Protein AF-A0A0S2FHZ7-F1 (afdb_monomer_lite)

Sequence (71 aa):
MLFVGNYDAASKTYTLKGELGVPYQSYSKEDEFKIDEITRIVDRNHFVVEWYDIVEGKSVPAMRIEYERIN

Radius of gyration: 14.36 Å; chains: 1; bounding box: 26×28×42 Å

Organism: Lysobacter antibioticus (NCBI:txid84531)

Structure (mmCIF, N/CA/C/O backbone):
data_AF-A0A0S2FHZ7-F1
#
_entry.id   AF-A0A0S2FHZ7-F1
#
loop_
_atom_site.group_PDB
_atom_site.id
_atom_site.type_symbol
_atom_site.label_atom_id
_atom_site.label_alt_id
_atom_site.label_comp_id
_atom_site.label_asym_id
_atom_site.label_entity_id
_atom_site.label_seq_id
_atom_site.pdbx_PDB_ins_code
_atom_site.Cartn_x
_atom_site.Cartn_y
_atom_site.Cartn_z
_atom_site.occupancy
_atom_site.B_iso_or_equiv
_atom_site.auth_seq_id
_atom_site.auth_comp_id
_atom_site.auth_asym_id
_atom_site.auth_atom_id
_atom_site.pdbx_PDB_model_num
ATOM 1 N N . MET A 1 1 ? -6.615 3.700 -17.567 1.00 59.75 1 MET A N 1
ATOM 2 C CA . MET A 1 1 ? -6.256 3.372 -16.178 1.00 59.75 1 MET A CA 1
ATOM 3 C C . MET A 1 1 ? -6.971 2.083 -15.821 1.00 59.75 1 MET A C 1
ATOM 5 O O . MET A 1 1 ? -8.198 2.077 -15.787 1.00 59.75 1 MET A O 1
ATOM 9 N N . LEU A 1 2 ? -6.221 0.990 -15.703 1.00 64.25 2 LEU A N 1
ATOM 10 C CA . LEU A 1 2 ? -6.738 -0.323 -15.320 1.00 64.25 2 LEU A CA 1
ATOM 11 C C . LEU A 1 2 ? -6.221 -0.611 -13.909 1.00 64.25 2 LEU A C 1
ATOM 13 O O . LEU A 1 2 ? -5.017 -0.520 -13.678 1.00 64.25 2 LEU A O 1
ATOM 17 N N . PHE A 1 3 ? -7.121 -0.934 -12.985 1.00 74.75 3 PHE A N 1
ATOM 18 C CA . PHE A 1 3 ? -6.767 -1.326 -11.626 1.00 74.75 3 PHE A CA 1
ATOM 19 C C . PHE A 1 3 ? -7.341 -2.697 -11.311 1.00 74.75 3 PHE A C 1
ATOM 21 O O . PHE A 1 3 ? -8.496 -2.977 -11.632 1.00 74.75 3 PHE A O 1
ATOM 28 N N . VAL A 1 4 ? -6.548 -3.526 -10.642 1.00 83.62 4 VAL A N 1
ATOM 29 C CA . VAL A 1 4 ? -7.000 -4.789 -10.061 1.00 83.62 4 VAL A CA 1
ATOM 30 C C . VAL A 1 4 ? -6.809 -4.698 -8.556 1.00 83.62 4 VAL A C 1
ATOM 32 O O . VAL A 1 4 ? -5.701 -4.465 -8.077 1.00 83.62 4 VAL A O 1
ATOM 35 N N . GLY A 1 5 ? -7.906 -4.851 -7.819 1.00 88.31 5 GLY A N 1
ATOM 36 C CA . GLY A 1 5 ? -7.920 -4.811 -6.362 1.00 88.31 5 GLY A CA 1
ATOM 37 C C . GLY A 1 5 ? -8.213 -6.179 -5.756 1.00 88.31 5 GLY A C 1
ATOM 38 O O . GLY A 1 5 ? -9.005 -6.941 -6.309 1.00 88.31 5 GLY A O 1
ATOM 39 N N . ASN A 1 6 ? -7.619 -6.470 -4.601 1.00 93.31 6 ASN A N 1
ATOM 40 C CA . ASN A 1 6 ? -7.987 -7.604 -3.755 1.00 93.31 6 ASN A CA 1
ATOM 41 C C . ASN A 1 6 ? -8.073 -7.177 -2.285 1.00 93.31 6 ASN A C 1
ATOM 43 O O . ASN A 1 6 ? -7.267 -6.367 -1.829 1.00 93.31 6 ASN A O 1
ATOM 47 N N . TYR A 1 7 ? -9.027 -7.747 -1.548 1.00 92.88 7 TYR A N 1
ATOM 48 C CA . TYR A 1 7 ? -9.154 -7.562 -0.105 1.00 92.88 7 TYR A CA 1
ATOM 49 C C . TYR A 1 7 ? -8.770 -8.839 0.637 1.00 92.88 7 TYR A C 1
ATOM 51 O O . TYR A 1 7 ? -9.320 -9.905 0.362 1.00 92.88 7 TYR A O 1
ATOM 59 N N . ASP A 1 8 ? -7.873 -8.717 1.610 1.00 93.75 8 ASP A N 1
ATOM 60 C CA . ASP A 1 8 ? -7.598 -9.750 2.603 1.00 93.75 8 ASP A CA 1
ATOM 61 C C . ASP A 1 8 ? -8.265 -9.374 3.933 1.00 93.75 8 ASP A C 1
ATOM 63 O O . ASP A 1 8 ? -7.884 -8.413 4.609 1.00 93.75 8 ASP A O 1
ATOM 67 N N . ALA A 1 9 ? -9.275 -10.155 4.320 1.00 92.50 9 ALA A N 1
ATOM 68 C CA . ALA A 1 9 ? -10.005 -9.959 5.566 1.00 92.50 9 ALA A CA 1
ATOM 69 C C . ALA A 1 9 ? -9.179 -10.318 6.815 1.00 92.50 9 ALA A C 1
ATOM 71 O O . ALA A 1 9 ? -9.426 -9.744 7.877 1.00 92.50 9 ALA A O 1
ATOM 72 N N . ALA A 1 10 ? -8.208 -11.235 6.712 1.00 93.06 10 ALA A N 1
ATOM 73 C CA . ALA A 1 10 ? -7.373 -11.641 7.842 1.00 93.06 10 ALA A CA 1
ATOM 74 C C . ALA A 1 10 ? -6.420 -10.513 8.252 1.00 93.06 10 ALA A C 1
ATOM 76 O O . ALA A 1 10 ? -6.264 -10.232 9.441 1.00 93.06 10 ALA A O 1
ATOM 77 N N . SER A 1 11 ? -5.833 -9.826 7.269 1.00 90.56 11 SER A N 1
ATOM 78 C CA . SER A 1 11 ? -4.945 -8.683 7.500 1.00 90.56 11 SER A CA 1
ATOM 79 C C . SER A 1 11 ? -5.661 -7.326 7.486 1.00 90.56 11 SER A C 1
ATOM 81 O O . SER A 1 11 ? -5.046 -6.315 7.822 1.00 90.56 11 SER A O 1
ATOM 83 N N . LYS A 1 12 ? -6.947 -7.291 7.105 1.00 93.25 12 LYS A N 1
ATOM 84 C CA . LYS A 1 12 ? -7.734 -6.070 6.852 1.00 93.25 12 LYS A CA 1
ATOM 85 C C . LYS A 1 12 ? -7.050 -5.130 5.852 1.00 93.25 12 LYS A C 1
ATOM 87 O O . LYS A 1 12 ? -7.032 -3.910 6.040 1.00 93.25 12 LYS A O 1
ATOM 92 N N . THR A 1 13 ? -6.510 -5.706 4.784 1.00 94.12 13 THR A N 1
ATOM 93 C CA . THR A 1 13 ? -5.727 -4.982 3.780 1.00 94.12 13 THR A CA 1
ATOM 94 C C . THR A 1 13 ? -6.413 -5.034 2.425 1.00 94.12 13 THR A C 1
ATOM 96 O O . THR A 1 13 ? -6.756 -6.107 1.938 1.00 94.12 13 THR A O 1
ATOM 99 N N . TYR A 1 14 ? -6.575 -3.875 1.797 1.00 92.56 14 TYR A N 1
ATOM 100 C CA . TYR A 1 14 ? -6.851 -3.752 0.373 1.00 92.56 14 TYR A CA 1
ATOM 101 C C . TYR A 1 14 ? -5.531 -3.534 -0.361 1.00 92.56 14 TYR A C 1
ATOM 103 O O . TYR A 1 14 ? -4.768 -2.637 -0.012 1.00 92.56 14 TYR A O 1
ATOM 111 N N . THR A 1 15 ? -5.265 -4.341 -1.379 1.00 91.81 15 THR A N 1
ATOM 112 C CA . THR A 1 15 ? -4.142 -4.136 -2.296 1.00 91.81 15 THR A CA 1
ATOM 113 C C . THR A 1 15 ? -4.697 -3.803 -3.661 1.00 91.81 15 THR A C 1
ATOM 115 O O . THR A 1 15 ? -5.492 -4.569 -4.205 1.00 91.81 15 THR A O 1
ATOM 118 N N . LEU A 1 16 ? -4.269 -2.678 -4.212 1.00 89.94 16 LEU A N 1
ATOM 119 C CA . LEU A 1 16 ? -4.640 -2.205 -5.530 1.00 89.94 16 LEU A CA 1
ATOM 120 C C . LEU A 1 16 ? -3.386 -2.137 -6.395 1.00 89.94 16 LEU A C 1
ATOM 122 O O . LEU A 1 16 ? -2.395 -1.520 -6.028 1.00 89.94 16 LEU A O 1
ATOM 126 N N . LYS A 1 17 ? -3.431 -2.802 -7.545 1.00 88.31 17 LYS A N 1
ATOM 127 C CA . LYS A 1 17 ? -2.360 -2.787 -8.541 1.00 88.31 17 LYS A CA 1
ATOM 128 C C . LYS A 1 17 ? -2.841 -2.052 -9.766 1.00 88.31 17 LYS A C 1
ATOM 130 O O . LYS A 1 17 ? -3.960 -2.303 -10.220 1.00 88.31 17 LYS A O 1
ATOM 135 N N . GLY A 1 18 ? -2.018 -1.156 -10.287 1.00 83.75 18 GLY A N 1
ATOM 136 C CA . GLY A 1 18 ? -2.443 -0.244 -11.335 1.00 83.75 18 GLY A CA 1
ATOM 137 C C . GLY A 1 18 ? -1.390 0.060 -12.370 1.00 83.75 18 GLY A C 1
ATOM 138 O O . GLY A 1 18 ? -0.204 0.138 -12.066 1.00 83.75 18 GLY A O 1
ATOM 139 N N . GLU A 1 19 ? -1.869 0.308 -13.582 1.00 81.38 19 GLU A N 1
ATOM 140 C CA . GLU A 1 19 ? -1.135 1.033 -14.613 1.00 81.38 19 GLU A CA 1
ATOM 141 C C . GLU A 1 19 ? -1.773 2.421 -14.747 1.00 81.38 19 GLU A C 1
ATOM 143 O O . GLU A 1 19 ? -2.921 2.583 -15.199 1.00 81.38 19 GLU A O 1
ATOM 148 N N . LEU A 1 20 ? -1.037 3.430 -14.281 1.00 70.94 20 LEU A N 1
ATOM 149 C CA . LEU A 1 20 ? -1.385 4.830 -14.443 1.00 70.94 20 LEU A CA 1
ATOM 150 C C . LEU A 1 20 ? -0.826 5.311 -15.781 1.00 70.94 20 LEU A C 1
ATOM 152 O O . LEU A 1 20 ? 0.383 5.334 -15.999 1.00 70.94 20 LEU A O 1
ATOM 156 N N . GLY A 1 21 ? -1.719 5.730 -16.677 1.00 64.94 21 GLY A N 1
ATOM 157 C CA . GLY A 1 21 ? -1.300 6.530 -17.824 1.00 64.94 21 GLY A CA 1
ATOM 158 C C . GLY A 1 21 ? -0.829 7.894 -17.328 1.00 64.94 21 GLY A C 1
ATOM 159 O O . GLY A 1 21 ? -1.434 8.453 -16.412 1.00 64.94 21 GLY A O 1
ATOM 160 N N . VAL A 1 22 ? 0.232 8.436 -17.919 1.00 59.56 22 VAL A N 1
ATOM 161 C CA . VAL A 1 22 ? 0.780 9.732 -17.504 1.00 59.56 22 VAL A CA 1
ATOM 162 C C . VAL A 1 22 ? -0.236 10.846 -17.785 1.00 59.56 22 VAL A C 1
ATOM 164 O O . VAL A 1 22 ? -0.629 11.032 -18.939 1.00 59.56 22 VAL A O 1
ATOM 167 N N . PRO A 1 23 ? -0.687 11.609 -16.769 1.00 52.09 23 PRO A N 1
ATOM 168 C CA . PRO A 1 23 ? -1.648 12.691 -16.976 1.00 52.09 23 PRO A CA 1
ATOM 169 C C . PRO A 1 23 ? -0.992 13.977 -17.503 1.00 52.09 23 PRO A C 1
ATOM 171 O O . PRO A 1 23 ? -1.694 14.921 -17.863 1.00 52.09 23 PRO A O 1
ATOM 174 N N . TYR A 1 24 ? 0.342 14.035 -17.558 1.00 49.06 24 TYR A N 1
ATOM 175 C CA . TYR A 1 24 ? 1.088 15.224 -17.953 1.00 49.06 24 TYR A CA 1
ATOM 176 C C . TYR A 1 24 ? 1.633 15.100 -19.374 1.00 49.06 24 TYR A C 1
ATOM 178 O O . TYR A 1 24 ? 2.390 14.186 -19.684 1.00 49.06 24 TYR A O 1
ATOM 186 N N . GLN A 1 25 ? 1.308 16.093 -20.208 1.00 48.72 25 GLN A N 1
ATOM 187 C CA . GLN A 1 25 ? 1.781 16.271 -21.591 1.00 48.72 25 GLN A CA 1
ATOM 188 C C . GLN A 1 25 ? 3.318 16.312 -21.751 1.00 48.72 25 GLN A C 1
ATOM 190 O O . GLN A 1 25 ? 3.804 16.392 -22.875 1.00 48.72 25 GLN A O 1
ATOM 195 N N . SER A 1 26 ? 4.083 16.295 -20.657 1.00 49.19 26 SER A N 1
ATOM 196 C CA . SER A 1 26 ? 5.547 16.364 -20.643 1.00 49.19 26 SER A CA 1
ATOM 197 C C . SER A 1 26 ? 6.250 15.013 -20.513 1.00 49.19 26 SER A C 1
ATOM 199 O O . SER A 1 26 ? 7.470 14.974 -20.627 1.00 49.19 26 SER A O 1
ATOM 201 N N . TYR A 1 27 ? 5.514 13.931 -20.263 1.00 47.94 27 TYR A N 1
ATOM 202 C CA . TYR A 1 27 ? 6.055 12.575 -20.266 1.00 47.94 27 TYR A CA 1
ATOM 203 C C . TYR A 1 27 ? 5.552 11.845 -21.507 1.00 47.94 27 TYR A C 1
ATOM 205 O O . TYR A 1 27 ? 4.434 12.069 -21.980 1.00 47.94 27 TYR A O 1
ATOM 213 N N . SER A 1 28 ? 6.421 11.037 -22.097 1.00 52.03 28 SER A N 1
ATOM 214 C CA . SER A 1 28 ? 6.098 10.284 -23.294 1.00 52.03 28 SER A CA 1
ATOM 215 C C . SER A 1 28 ? 4.989 9.274 -22.985 1.00 52.03 28 SER A C 1
ATOM 217 O O . SER A 1 28 ? 4.829 8.804 -21.862 1.00 52.03 28 SER A O 1
ATOM 219 N N . LYS A 1 29 ? 4.211 8.901 -24.003 1.00 47.00 29 LYS A N 1
ATOM 220 C CA . LYS A 1 29 ? 3.205 7.827 -23.905 1.00 47.00 29 LYS A CA 1
ATOM 221 C C . LYS A 1 29 ? 3.793 6.479 -23.453 1.00 47.00 29 LYS A C 1
ATOM 223 O O . LYS A 1 29 ? 3.027 5.584 -23.123 1.00 47.00 29 LYS A O 1
ATOM 228 N N . GLU A 1 30 ? 5.116 6.342 -23.499 1.00 52.06 30 GLU A N 1
ATOM 229 C CA . GLU A 1 30 ? 5.880 5.158 -23.112 1.00 52.06 30 GLU A CA 1
ATOM 230 C C . GLU A 1 30 ? 6.181 5.131 -21.600 1.00 52.06 30 GLU A C 1
ATOM 232 O O . GLU A 1 30 ? 6.587 4.096 -21.083 1.00 52.06 30 GLU A O 1
ATOM 237 N N . ASP A 1 31 ? 5.899 6.219 -20.871 1.00 59.88 31 ASP A N 1
ATOM 238 C CA . ASP A 1 31 ? 6.118 6.343 -19.423 1.00 59.88 31 ASP A CA 1
ATOM 239 C C . ASP A 1 31 ? 4.914 5.835 -18.600 1.00 59.88 31 ASP A C 1
ATOM 241 O O . ASP A 1 31 ? 4.527 6.441 -17.598 1.00 59.88 31 ASP A O 1
ATOM 245 N N . GLU A 1 32 ? 4.275 4.737 -19.028 1.00 62.25 32 GLU A N 1
ATOM 246 C CA . GLU A 1 32 ? 3.251 4.066 -18.216 1.00 62.25 32 GLU A CA 1
ATOM 247 C C . GLU A 1 32 ? 3.843 3.703 -16.848 1.00 62.25 32 GLU A C 1
ATOM 249 O O . GLU A 1 32 ? 4.770 2.896 -16.745 1.00 62.25 32 GLU A O 1
ATOM 254 N N . PHE A 1 33 ? 3.308 4.305 -15.784 1.00 73.19 33 PHE A N 1
ATOM 255 C CA . PHE A 1 33 ? 3.808 4.080 -14.435 1.00 73.19 33 PHE A CA 1
ATOM 256 C C . PHE A 1 33 ? 2.988 2.987 -13.764 1.00 73.19 33 PHE A C 1
ATOM 258 O O . PHE A 1 33 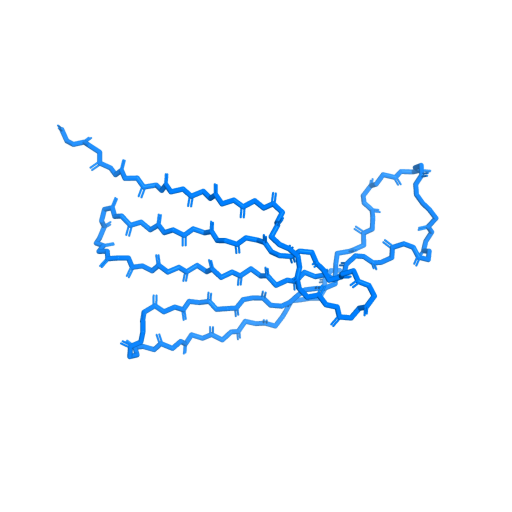? 1.762 3.072 -13.634 1.00 73.19 33 PHE A O 1
ATOM 265 N N . LYS A 1 34 ? 3.684 1.934 -13.345 1.00 83.50 34 LYS A N 1
ATOM 266 C CA . LYS A 1 34 ? 3.102 0.841 -12.574 1.00 83.50 34 LYS A CA 1
ATOM 267 C C . LYS A 1 34 ? 3.159 1.181 -11.101 1.00 83.50 34 LYS A C 1
ATOM 269 O O . LYS A 1 34 ? 4.187 1.654 -10.616 1.00 83.50 34 LYS A O 1
ATOM 274 N N . ILE A 1 35 ? 2.066 0.900 -10.407 1.00 87.56 35 ILE A N 1
ATOM 275 C CA . ILE A 1 35 ? 1.939 1.165 -8.980 1.00 87.56 35 ILE A CA 1
ATOM 276 C C . ILE A 1 35 ? 1.403 -0.053 -8.235 1.00 87.56 35 ILE A C 1
ATOM 278 O O . ILE A 1 35 ? 0.588 -0.815 -8.768 1.00 87.56 35 ILE A O 1
ATOM 282 N N . ASP A 1 36 ? 1.811 -0.162 -6.976 1.00 91.44 36 ASP A N 1
ATOM 283 C CA . ASP A 1 36 ? 1.109 -0.926 -5.951 1.00 91.44 36 ASP A CA 1
ATOM 284 C C . ASP A 1 36 ? 0.639 0.056 -4.863 1.00 91.44 36 ASP A C 1
ATOM 286 O O . ASP A 1 36 ? 1.440 0.790 -4.289 1.00 91.44 36 ASP A O 1
ATOM 290 N N . GLU A 1 37 ? -0.651 0.057 -4.549 1.00 91.88 37 GLU A N 1
ATOM 291 C CA . GLU A 1 37 ? -1.222 0.754 -3.399 1.00 91.88 37 GLU A CA 1
ATOM 292 C C . GLU A 1 37 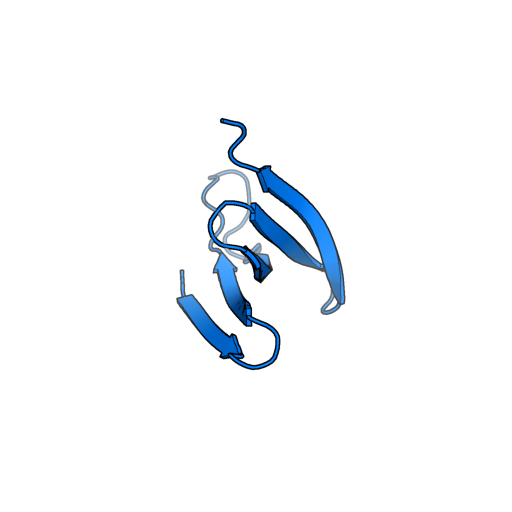? -1.699 -0.277 -2.372 1.00 91.88 37 GLU A C 1
ATOM 294 O O . GLU A 1 37 ? -2.398 -1.242 -2.693 1.00 91.88 37 GLU A O 1
ATOM 299 N N . ILE A 1 38 ? -1.320 -0.079 -1.116 1.00 93.88 38 ILE A N 1
ATOM 300 C CA . ILE A 1 38 ? -1.702 -0.918 0.011 1.00 93.88 38 ILE A CA 1
ATOM 301 C C . ILE A 1 38 ? -2.449 -0.042 1.006 1.00 93.88 38 ILE A C 1
ATOM 303 O O . ILE A 1 38 ? -1.864 0.823 1.647 1.00 93.88 38 ILE A O 1
ATOM 307 N N . THR A 1 39 ? -3.741 -0.300 1.174 1.00 94.50 39 THR A N 1
ATOM 308 C CA . THR A 1 39 ? -4.561 0.336 2.204 1.00 94.50 39 THR A CA 1
ATOM 309 C C . THR A 1 39 ? -4.831 -0.657 3.327 1.00 94.50 39 THR A C 1
ATOM 311 O O . THR A 1 39 ? -5.509 -1.667 3.134 1.00 94.50 39 THR A O 1
ATOM 314 N N . ARG A 1 40 ? -4.336 -0.368 4.529 1.00 95.38 40 ARG A N 1
ATOM 315 C CA . ARG A 1 40 ? -4.555 -1.164 5.741 1.00 95.38 40 ARG A CA 1
ATOM 316 C C . ARG A 1 40 ? -5.518 -0.448 6.680 1.00 95.38 40 ARG A C 1
ATOM 318 O O . ARG A 1 40 ? -5.243 0.662 7.132 1.00 95.38 40 ARG A O 1
ATOM 325 N N . ILE A 1 41 ? -6.615 -1.116 7.028 1.00 92.56 41 ILE A N 1
ATOM 326 C CA . ILE A 1 41 ? -7.573 -0.629 8.027 1.00 92.56 41 ILE A CA 1
ATOM 327 C C . ILE A 1 41 ? -7.100 -1.097 9.404 1.00 92.56 41 ILE A C 1
ATOM 329 O O . ILE A 1 41 ? -7.193 -2.283 9.728 1.00 92.56 41 ILE A O 1
ATOM 333 N N . VAL A 1 42 ? -6.591 -0.171 10.218 1.00 91.25 42 VAL A N 1
ATOM 334 C CA . VAL A 1 42 ? -6.147 -0.465 11.589 1.00 91.25 42 VAL A CA 1
ATOM 335 C C . VAL A 1 42 ? -7.374 -0.638 12.484 1.00 91.25 42 VAL A C 1
ATOM 337 O O . VAL A 1 42 ? -7.557 -1.684 13.112 1.00 91.25 42 VAL A O 1
ATOM 340 N N . ASP A 1 43 ? -8.272 0.347 12.447 1.00 90.88 43 ASP A N 1
ATOM 341 C CA . ASP A 1 43 ? -9.583 0.324 13.091 1.00 90.88 43 ASP A CA 1
ATOM 342 C C . ASP A 1 43 ? -10.574 1.269 12.372 1.00 90.88 43 ASP A C 1
ATOM 344 O O . ASP A 1 43 ? -10.341 1.697 11.244 1.00 90.88 43 ASP A O 1
ATOM 348 N N . ARG A 1 44 ? -11.730 1.558 12.989 1.00 89.62 44 ARG A N 1
ATOM 349 C CA . ARG A 1 44 ? -12.789 2.396 12.392 1.00 89.62 44 ARG A CA 1
ATOM 350 C C . ARG A 1 44 ? -12.353 3.852 12.150 1.00 89.62 44 ARG A C 1
ATOM 352 O O . ARG A 1 44 ? -12.943 4.514 11.301 1.00 89.62 44 ARG A O 1
ATOM 359 N N . ASN A 1 45 ? -11.374 4.343 12.898 1.00 95.38 45 ASN A N 1
ATOM 360 C CA . ASN A 1 45 ? -10.915 5.729 12.891 1.00 95.38 45 ASN A CA 1
ATOM 361 C C . ASN A 1 45 ? -9.486 5.880 12.363 1.00 95.38 45 ASN A C 1
ATOM 363 O O . ASN A 1 45 ? -9.035 7.012 12.209 1.00 95.38 45 ASN A O 1
ATOM 367 N N . HIS A 1 46 ? -8.799 4.773 12.078 1.00 95.56 46 HIS A N 1
ATOM 368 C CA . HIS A 1 46 ? -7.409 4.770 11.653 1.00 95.56 46 HIS A CA 1
ATOM 369 C C . HIS A 1 46 ? -7.192 3.848 10.446 1.00 95.56 46 HIS A C 1
ATOM 371 O O . HIS A 1 46 ? -7.442 2.639 10.503 1.00 95.56 46 HIS A O 1
ATOM 377 N N . PHE A 1 47 ? -6.680 4.413 9.352 1.00 94.62 47 PHE A N 1
ATOM 378 C CA . PHE A 1 47 ? -6.165 3.650 8.218 1.00 94.62 47 PHE A CA 1
ATOM 379 C C . PHE A 1 47 ? -4.827 4.201 7.724 1.00 94.62 47 PHE A C 1
ATOM 381 O O . PHE A 1 47 ? -4.519 5.383 7.869 1.00 94.62 47 PHE A O 1
ATOM 388 N N . VAL A 1 48 ? -4.041 3.317 7.115 1.00 96.94 48 VAL A N 1
ATOM 389 C CA . VAL A 1 48 ? -2.748 3.641 6.510 1.00 96.94 48 VAL A CA 1
ATOM 390 C C . VAL A 1 48 ? -2.807 3.285 5.034 1.00 96.94 48 VAL A C 1
ATOM 392 O O . VAL A 1 48 ? -3.206 2.173 4.697 1.00 96.94 48 VAL A O 1
ATOM 395 N N . VAL A 1 49 ? -2.40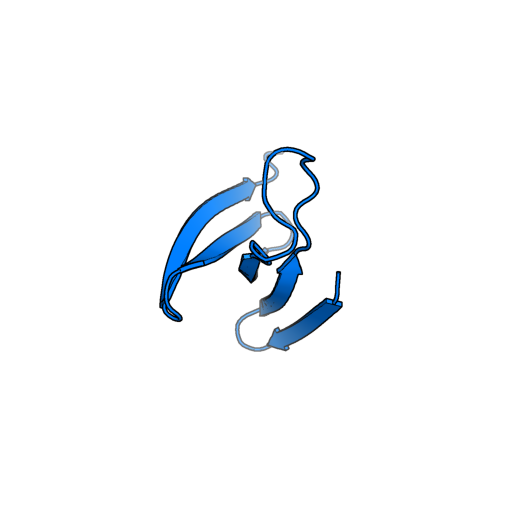1 4.213 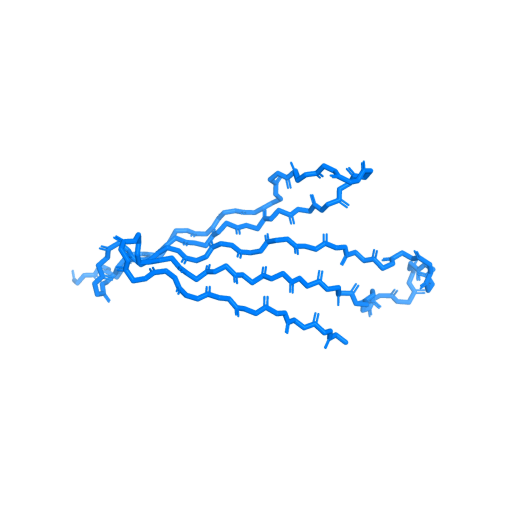4.175 1.00 95.31 49 VAL A N 1
ATOM 396 C CA . VAL A 1 49 ? -2.212 3.998 2.738 1.00 95.31 49 VAL A CA 1
ATOM 397 C C . VAL A 1 49 ? -0.723 4.081 2.434 1.00 95.31 49 VAL A C 1
ATOM 399 O O . VAL A 1 49 ? -0.067 5.054 2.802 1.00 95.31 49 VAL A O 1
ATOM 402 N N . GLU A 1 50 ? -0.192 3.078 1.754 1.00 96.25 50 GLU A N 1
ATOM 403 C CA . GLU A 1 50 ? 1.181 3.033 1.259 1.00 96.25 50 GLU A CA 1
ATOM 404 C C . GLU A 1 50 ? 1.147 2.898 -0.260 1.00 96.25 50 GLU A C 1
ATOM 406 O O . GLU A 1 50 ? 0.443 2.050 -0.799 1.00 96.25 50 GLU A O 1
ATOM 411 N N . TRP A 1 51 ? 1.902 3.745 -0.948 1.00 92.81 51 TRP A N 1
ATOM 412 C CA . TRP A 1 51 ? 2.031 3.748 -2.396 1.00 92.81 51 TRP A CA 1
ATOM 413 C C . TRP A 1 51 ? 3.462 3.397 -2.769 1.00 92.81 51 TRP A C 1
ATOM 415 O O . TRP A 1 51 ? 4.418 3.998 -2.262 1.00 92.81 51 TRP A O 1
ATOM 425 N N . TYR A 1 52 ? 3.592 2.463 -3.701 1.00 91.81 52 TYR A N 1
ATOM 426 C CA . TYR A 1 52 ? 4.856 2.024 -4.254 1.00 91.81 52 TYR A CA 1
ATOM 427 C C . TYR A 1 52 ? 4.867 2.219 -5.759 1.00 91.81 52 TYR A C 1
ATOM 429 O O . TYR A 1 52 ? 3.976 1.760 -6.472 1.00 91.81 52 TYR A O 1
ATOM 437 N N . ASP A 1 53 ? 5.933 2.843 -6.223 1.00 90.06 53 ASP A N 1
ATOM 438 C CA . ASP A 1 53 ? 6.262 2.947 -7.628 1.00 90.06 53 ASP A CA 1
ATOM 439 C C . ASP A 1 53 ? 7.011 1.691 -8.065 1.00 90.06 53 ASP A C 1
ATOM 441 O O . ASP A 1 53 ? 7.905 1.217 -7.360 1.00 90.06 53 ASP A O 1
ATOM 445 N N . ILE A 1 54 ? 6.673 1.136 -9.227 1.00 86.75 54 ILE A N 1
ATOM 446 C CA . I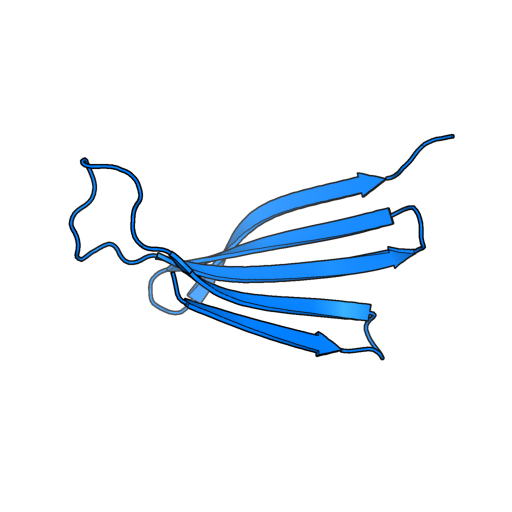LE A 1 54 ? 7.401 -0.007 -9.780 1.00 86.75 54 ILE A CA 1
ATOM 447 C C . ILE A 1 54 ? 8.463 0.497 -10.757 1.00 86.75 54 ILE A C 1
ATOM 449 O O . ILE A 1 54 ? 8.195 0.719 -11.937 1.00 86.75 54 ILE A O 1
ATOM 453 N N . VAL A 1 55 ? 9.692 0.634 -10.265 1.00 84.69 55 VAL A N 1
ATOM 454 C CA . VAL A 1 55 ? 10.854 1.083 -11.044 1.00 84.69 55 VAL A CA 1
ATOM 455 C C . VAL A 1 55 ? 11.716 -0.129 -11.378 1.00 84.69 55 VAL A C 1
ATOM 457 O O . VAL A 1 55 ? 12.128 -0.868 -10.485 1.00 84.69 55 VAL A O 1
ATOM 460 N N . GLU A 1 56 ? 11.952 -0.380 -12.669 1.00 86.25 56 GLU A N 1
ATOM 461 C CA . GLU A 1 56 ? 12.711 -1.553 -13.148 1.00 86.25 56 GLU A CA 1
ATOM 462 C C . GLU A 1 56 ? 12.180 -2.892 -12.586 1.00 86.25 56 GLU A C 1
ATOM 464 O O . GLU A 1 56 ? 12.933 -3.817 -12.275 1.00 86.25 56 GLU A O 1
ATOM 469 N N . GLY A 1 57 ? 10.856 -2.991 -12.412 1.00 85.25 57 GLY A N 1
ATOM 470 C CA . GLY A 1 57 ? 10.192 -4.179 -11.866 1.00 85.25 57 GLY A CA 1
ATOM 471 C C . GLY A 1 57 ? 10.300 -4.342 -10.345 1.00 85.25 57 GLY A C 1
ATOM 472 O O . GLY A 1 57 ? 9.860 -5.364 -9.821 1.00 85.25 57 GLY A O 1
ATOM 473 N N . LYS A 1 58 ? 10.860 -3.362 -9.626 1.00 87.12 58 LYS A N 1
ATOM 474 C CA . LYS A 1 58 ? 10.972 -3.365 -8.161 1.00 87.12 58 LYS A CA 1
ATOM 475 C C . LYS A 1 58 ? 10.037 -2.334 -7.545 1.00 87.12 58 LYS A C 1
ATOM 477 O O . LYS A 1 58 ? 10.001 -1.195 -7.996 1.00 87.12 58 LYS A O 1
ATOM 482 N N . SER A 1 59 ? 9.344 -2.720 -6.477 1.00 89.62 59 SER A N 1
ATOM 483 C CA . SER A 1 59 ? 8.528 -1.802 -5.681 1.00 89.62 59 SER A CA 1
ATOM 484 C C . SER A 1 59 ? 9.419 -0.869 -4.858 1.00 89.62 59 SER A C 1
ATOM 486 O O . SER A 1 59 ? 10.231 -1.322 -4.049 1.00 89.62 59 SER A O 1
ATOM 488 N N . VAL A 1 60 ? 9.247 0.434 -5.053 1.00 90.81 60 VAL A N 1
ATOM 489 C CA . VAL A 1 60 ? 9.953 1.506 -4.350 1.00 90.81 60 VAL A CA 1
ATOM 490 C C . VAL A 1 60 ? 8.920 2.343 -3.595 1.00 90.81 60 VAL A C 1
ATOM 492 O O . VAL A 1 60 ? 7.963 2.796 -4.216 1.00 90.81 60 VAL A O 1
ATOM 495 N N . PRO A 1 61 ? 9.062 2.560 -2.274 1.00 91.81 61 PRO A N 1
ATOM 496 C CA . PRO A 1 61 ? 8.131 3.401 -1.529 1.00 91.81 61 PRO A CA 1
ATOM 497 C C . PRO A 1 61 ? 8.133 4.826 -2.087 1.00 91.81 61 PRO A C 1
ATOM 499 O O . PRO A 1 61 ? 9.186 5.460 -2.140 1.00 91.81 61 PRO A O 1
ATOM 502 N N . ALA A 1 62 ? 6.962 5.327 -2.465 1.00 90.00 62 ALA A N 1
ATOM 503 C CA . ALA A 1 62 ? 6.801 6.675 -3.004 1.00 90.00 62 ALA A CA 1
ATOM 504 C C . ALA A 1 62 ? 6.057 7.588 -2.024 1.00 90.00 62 ALA A C 1
ATOM 506 O O . ALA A 1 62 ? 6.418 8.749 -1.840 1.00 90.00 62 ALA A O 1
ATOM 507 N N . MET A 1 63 ? 5.028 7.059 -1.358 1.00 93.00 63 MET A N 1
ATOM 508 C CA . MET A 1 63 ? 4.192 7.831 -0.444 1.00 93.00 63 MET A CA 1
ATOM 509 C C . MET A 1 63 ? 3.614 6.941 0.654 1.00 93.00 63 MET A C 1
ATOM 511 O O . MET A 1 63 ? 3.275 5.783 0.425 1.00 93.00 63 MET A O 1
ATOM 515 N N . ARG A 1 64 ? 3.458 7.509 1.850 1.00 95.81 64 ARG A N 1
ATOM 516 C CA . ARG A 1 64 ? 2.672 6.922 2.933 1.00 95.81 64 ARG A CA 1
ATOM 517 C C . ARG A 1 64 ? 1.784 7.990 3.550 1.00 95.81 64 ARG A C 1
ATOM 519 O O . ARG A 1 64 ? 2.266 9.061 3.910 1.00 95.81 64 ARG A O 1
ATOM 526 N N . ILE A 1 65 ? 0.502 7.679 3.682 1.00 95.44 65 ILE A N 1
ATOM 527 C CA . ILE A 1 65 ? -0.497 8.522 4.331 1.00 95.44 65 ILE A CA 1
ATOM 528 C C . ILE A 1 65 ? -1.055 7.744 5.512 1.00 95.44 65 ILE A C 1
ATOM 530 O O . ILE A 1 65 ? -1.536 6.623 5.364 1.00 95.44 65 ILE A O 1
ATOM 534 N N . GLU A 1 66 ? -0.998 8.352 6.687 1.00 96.88 66 GLU A N 1
ATOM 535 C CA . GLU A 1 66 ? -1.607 7.826 7.901 1.00 96.88 66 GLU A CA 1
ATOM 536 C C . GLU A 1 66 ? -2.753 8.757 8.279 1.00 96.88 66 GLU A C 1
ATOM 538 O O . GLU A 1 66 ? -2.554 9.957 8.475 1.00 96.88 66 GLU A O 1
ATOM 543 N N . TYR A 1 67 ? -3.968 8.216 8.289 1.00 93.94 67 TYR A N 1
ATOM 544 C CA . TYR A 1 67 ? -5.161 8.937 8.698 1.00 93.94 67 TYR A CA 1
ATOM 545 C C . TYR A 1 67 ? -5.590 8.447 10.069 1.00 93.94 67 TYR A C 1
ATOM 547 O O . TYR A 1 67 ? -5.852 7.258 10.240 1.00 93.94 67 TYR A O 1
ATOM 555 N N . GLU A 1 68 ? -5.752 9.380 10.999 1.00 96.94 68 GLU A N 1
ATOM 556 C CA . GLU A 1 68 ? -6.342 9.132 12.306 1.00 96.94 68 GLU A CA 1
ATOM 557 C C . GLU A 1 68 ? -7.398 10.201 12.602 1.00 96.94 68 GLU A C 1
ATOM 559 O O . GLU A 1 68 ? -7.127 11.405 12.576 1.00 96.94 68 GLU A O 1
ATOM 564 N N . ARG A 1 69 ? -8.630 9.768 12.880 1.00 94.81 69 ARG A N 1
ATOM 565 C CA . ARG A 1 69 ? -9.695 10.662 13.333 1.00 94.81 69 ARG A CA 1
ATOM 566 C C . ARG A 1 69 ? -9.544 10.931 14.828 1.00 94.81 69 ARG A C 1
ATOM 568 O O . ARG A 1 69 ? -9.874 10.074 15.646 1.00 94.81 69 ARG A O 1
ATOM 575 N N . ILE A 1 70 ? -9.133 12.149 15.168 1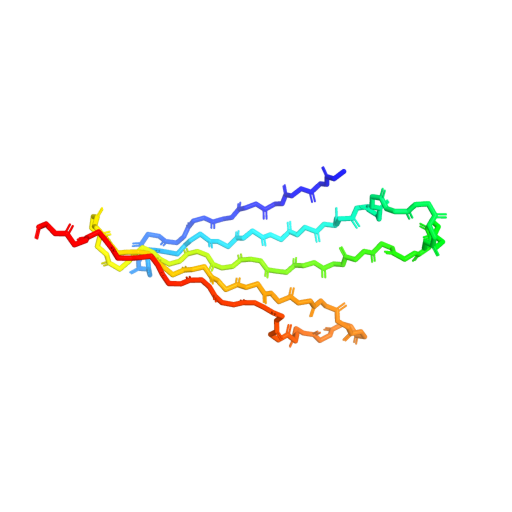.00 90.12 70 ILE A N 1
ATOM 576 C CA . ILE A 1 70 ? -9.085 12.642 16.549 1.00 90.12 70 ILE A CA 1
ATOM 577 C C . ILE A 1 70 ? -10.461 13.216 16.916 1.00 90.12 70 ILE A C 1
ATOM 579 O O . ILE A 1 70 ? -11.020 14.015 16.160 1.00 90.12 70 ILE A O 1
ATOM 583 N N . ASN A 1 71 ? -11.018 12.761 18.041 1.00 71.81 71 ASN A N 1
ATOM 584 C CA . ASN A 1 71 ? -12.283 13.255 18.600 1.00 71.81 71 ASN A CA 1
ATOM 585 C C . ASN A 1 71 ? -12.070 14.453 19.522 1.00 71.81 71 ASN A C 1
ATOM 587 O O . ASN A 1 71 ? -11.043 14.462 20.235 1.00 71.81 71 ASN A O 1
#

Secondary structure (DSSP, 8-state):
-EEEEEEETTTTEEEEEEEEPP-STTS-TT--EEEEEEEEE-SSSEEEEEEEEEETTEEEEEEEEEEE---

Foldseek 3Di:
DDKDWDADPVQQKIKIWDFDQDPDPPDDSVPGWIKIWIWGDPDPFWIKIWIFTQDPNDTDTDDIDIGGDDD

pLDDT: mean 83.14, std 15.26, range [47.0, 96.94]